Protein AF-A0A258DTY2-F1 (afdb_monomer_lite)

Radius of gyration: 22.9 Å; chains: 1; bounding box: 43×42×84 Å

Foldseek 3Di:
DDDDDDDDDDDDDPVPCPDVDPCVVVLPDPHVVVVVVVVVVVVVVVVVQVVQQVLLVQLVNHPDGSVNSVVLVPPDPDDPDPCDPSNVSSVVSSVVCCVVPPVVVVVVVVDDPVVVVVVVVVVVVVVVVVVVVVVVVVVD

pLDDT: mean 79.8, std 18.26, range [39.38, 96.69]

Secondary structure (DSSP, 8-state):
-----PPP-SPPPGGGS-SSSS-HHHH-SS-HHHHHHHHHHHHHHHHHHHHHHHHHHHTT-TT--HHHHHHHHS--SS------HHHHHHHHHHHHHHIIIIIHHHHHTT--HHHHHHHHHHHHHHHHHHHHHHHHHTT-

Sequence (140 aa):
MTGASSMPDSPPPPDELGPIVSSGHLAAGAMPALSEFEFAMNMTVHAFQRWMVRCMAAAGMPDLSPLDVLVLGRKGKEKTVTVTLAGEEACRRYAQIREQLLVKSVLSTGVDPKRLSEIAAAMRSLSGQYDQAARAAASL

Structure (mmCIF, N/CA/C/O backbone):
data_AF-A0A258DTY2-F1
#
_entry.id   AF-A0A258DTY2-F1
#
loop_
_atom_site.group_PDB
_atom_site.id
_atom_site.type_symbol
_atom_site.label_atom_id
_atom_site.label_alt_id
_atom_site.label_comp_id
_atom_site.label_asym_id
_atom_site.label_entity_id
_atom_site.label_seq_id
_atom_site.pdbx_PDB_ins_code
_atom_site.Cartn_x
_atom_site.Cartn_y
_atom_site.Cartn_z
_atom_site.occupancy
_atom_site.B_iso_or_equiv
_atom_site.auth_seq_id
_atom_site.auth_comp_id
_atom_site.auth_asym_id
_atom_site.auth_atom_id
_atom_site.pdbx_PDB_model_num
ATOM 1 N N . MET A 1 1 ? -4.870 26.060 -59.122 1.00 44.19 1 MET A N 1
ATOM 2 C CA . MET A 1 1 ? -3.870 25.984 -58.029 1.00 44.19 1 MET A CA 1
ATOM 3 C C . MET A 1 1 ? -4.390 26.932 -56.961 1.00 44.19 1 MET A C 1
ATOM 5 O O . MET A 1 1 ? -4.586 28.082 -57.308 1.00 44.19 1 MET A O 1
ATOM 9 N N . THR A 1 2 ? -4.837 26.566 -55.764 1.00 39.72 2 THR A N 1
ATOM 10 C CA . THR A 1 2 ? -4.479 25.532 -54.769 1.00 39.72 2 THR A CA 1
ATOM 11 C C . THR A 1 2 ? -5.687 25.445 -53.810 1.00 39.72 2 THR A C 1
ATOM 13 O O . THR A 1 2 ? -6.243 26.480 -53.469 1.00 39.72 2 THR A O 1
ATOM 16 N N . GLY A 1 3 ? -6.255 24.280 -53.496 1.00 39.38 3 GLY A N 1
ATOM 17 C CA . GLY A 1 3 ? -5.805 23.417 -52.397 1.00 39.38 3 GLY A CA 1
ATOM 18 C C . GLY A 1 3 ? -6.830 23.434 -51.250 1.00 39.38 3 GLY A C 1
ATOM 19 O O . GLY A 1 3 ? -6.630 24.132 -50.264 1.00 39.38 3 GLY A O 1
ATOM 20 N N . ALA A 1 4 ? -7.945 22.709 -51.399 1.00 42.16 4 ALA A N 1
ATOM 21 C CA . ALA A 1 4 ? -8.887 22.465 -50.307 1.00 42.16 4 ALA A CA 1
ATOM 22 C C . ALA A 1 4 ? -8.348 21.317 -49.440 1.00 42.16 4 ALA A C 1
ATOM 24 O O . ALA A 1 4 ? -8.152 20.209 -49.933 1.00 42.16 4 ALA A O 1
ATOM 25 N N . SER A 1 5 ? -8.069 21.608 -48.170 1.00 48.50 5 SER A N 1
ATOM 26 C CA . SER A 1 5 ? -7.670 20.621 -47.166 1.00 48.50 5 SER A CA 1
ATOM 27 C C . SER A 1 5 ? -8.889 19.786 -46.775 1.00 48.50 5 SER A C 1
ATOM 29 O O . SER A 1 5 ? -9.806 20.284 -46.122 1.00 48.50 5 SER A O 1
ATOM 31 N N . SER A 1 6 ? -8.930 18.537 -47.224 1.00 48.22 6 SER A N 1
ATOM 32 C CA . SER A 1 6 ? -9.924 17.543 -46.822 1.00 48.22 6 SER A CA 1
ATOM 33 C C . SER A 1 6 ? -9.498 16.881 -45.509 1.00 48.22 6 SER A C 1
ATOM 35 O O . SER A 1 6 ? -8.442 16.253 -45.444 1.00 48.22 6 SER A O 1
ATOM 37 N N . MET A 1 7 ? -10.331 17.027 -44.475 1.00 51.31 7 MET A N 1
ATOM 38 C CA . MET A 1 7 ? -10.263 16.241 -43.238 1.00 51.31 7 MET A CA 1
ATOM 39 C C . MET A 1 7 ? -10.508 14.752 -43.552 1.00 51.31 7 MET A C 1
ATOM 41 O O . MET A 1 7 ? -11.398 14.463 -44.355 1.00 51.31 7 MET A O 1
ATOM 45 N N . PRO A 1 8 ? -9.766 13.807 -42.951 1.00 56.69 8 PRO A N 1
ATOM 46 C CA . PRO A 1 8 ? -10.037 12.384 -43.124 1.00 56.69 8 PRO A CA 1
ATOM 47 C C . PRO A 1 8 ? -11.297 11.964 -42.349 1.00 56.69 8 PRO A C 1
ATOM 49 O O . PRO A 1 8 ? -11.466 12.288 -41.176 1.00 56.69 8 PRO A O 1
ATOM 52 N N . ASP A 1 9 ? -12.172 11.233 -43.039 1.00 64.69 9 ASP A N 1
ATOM 53 C CA . ASP A 1 9 ? -13.547 10.883 -42.650 1.00 64.69 9 ASP A CA 1
ATOM 54 C C . ASP A 1 9 ? -13.642 9.514 -41.942 1.00 64.69 9 ASP A C 1
ATOM 56 O O . ASP A 1 9 ? -14.536 8.710 -42.203 1.00 64.69 9 ASP A O 1
ATOM 60 N N . SER A 1 10 ? -12.674 9.157 -41.090 1.00 58.81 10 SER A N 1
ATOM 61 C CA . SER A 1 10 ? -12.714 7.882 -40.352 1.00 58.81 10 SER A CA 1
ATOM 62 C C . SER A 1 10 ? -11.898 7.933 -39.058 1.00 58.81 10 SER A C 1
ATOM 64 O O . SER A 1 10 ? -10.790 8.472 -39.072 1.00 58.81 10 SER A O 1
ATOM 66 N N . PRO A 1 11 ? -12.401 7.364 -37.941 1.00 57.59 11 PRO A N 1
ATOM 67 C CA . PRO A 1 11 ? -11.598 7.217 -36.736 1.00 57.59 11 PRO A CA 1
ATOM 68 C C . PRO A 1 11 ? -10.414 6.276 -37.022 1.00 57.59 11 PRO A C 1
ATOM 70 O O . PRO A 1 11 ? -10.604 5.255 -37.692 1.00 57.59 11 PRO A O 1
ATOM 73 N N . PRO A 1 12 ? -9.200 6.609 -36.549 1.00 56.12 12 PRO A N 1
ATOM 74 C CA . PRO A 1 12 ? -8.020 5.782 -36.764 1.00 56.12 12 PRO A CA 1
ATOM 75 C C . PRO A 1 12 ? -8.187 4.395 -36.117 1.00 56.12 12 PRO A C 1
ATOM 77 O O . PRO A 1 12 ? -8.944 4.245 -35.149 1.00 56.12 12 PRO A O 1
ATOM 80 N N . PRO A 1 13 ? -7.516 3.363 -36.657 1.00 57.00 13 PRO A N 1
ATOM 81 C CA . PRO A 1 13 ? -7.602 2.003 -36.141 1.00 57.00 13 PRO A CA 1
ATOM 82 C C . PRO A 1 13 ? -7.122 1.927 -34.676 1.00 57.00 13 PRO A C 1
ATOM 84 O O . PRO A 1 13 ? -6.267 2.713 -34.270 1.00 57.00 13 PRO A O 1
ATOM 87 N N . PRO A 1 14 ? -7.625 0.970 -33.869 1.00 58.56 14 PRO A N 1
ATOM 88 C CA . 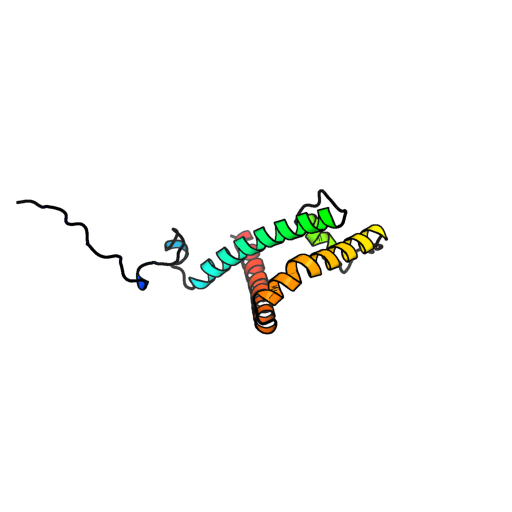PRO A 1 14 ? -7.358 0.911 -32.426 1.00 58.56 14 PRO A CA 1
ATOM 89 C C . PRO A 1 14 ? -5.871 0.837 -32.037 1.00 58.56 14 PRO A C 1
ATOM 91 O O . PRO A 1 14 ? -5.526 1.226 -30.926 1.00 58.56 14 PRO A O 1
ATOM 94 N N . ASP A 1 15 ? -5.006 0.379 -32.947 1.00 57.88 15 ASP A N 1
ATOM 95 C CA . ASP A 1 15 ? -3.551 0.265 -32.755 1.00 57.88 15 ASP A CA 1
ATOM 96 C C . ASP A 1 15 ? -2.782 1.598 -32.892 1.00 57.88 15 ASP A C 1
ATOM 98 O O . ASP A 1 15 ? -1.601 1.655 -32.557 1.00 57.88 15 ASP A O 1
ATOM 102 N N . GLU A 1 16 ? -3.414 2.685 -33.356 1.00 52.00 16 GLU A N 1
ATOM 103 C CA . GLU A 1 16 ? -2.787 4.022 -33.438 1.00 52.00 16 GLU A CA 1
ATOM 104 C C . GLU A 1 16 ? -2.987 4.877 -32.181 1.00 52.00 16 GLU A C 1
ATOM 106 O O . GLU A 1 16 ? -2.379 5.942 -32.030 1.00 52.00 16 GLU A O 1
ATOM 111 N N . LEU A 1 17 ? -3.801 4.408 -31.236 1.00 53.94 17 LEU A N 1
ATOM 112 C CA . LEU A 1 17 ? -3.860 4.991 -29.906 1.00 53.94 17 LEU A CA 1
ATOM 113 C C . LEU A 1 17 ? -2.646 4.472 -29.135 1.00 53.94 17 LEU A C 1
ATOM 115 O O . LEU A 1 17 ? -2.723 3.473 -28.424 1.00 53.94 17 LEU A O 1
ATOM 119 N N . GLY A 1 18 ? -1.502 5.140 -29.311 1.00 58.56 18 GLY A N 1
ATOM 120 C CA . GLY A 1 18 ? -0.317 4.909 -28.484 1.00 58.56 18 GLY A CA 1
ATOM 121 C C . GLY A 1 18 ? -0.658 4.914 -26.981 1.00 58.56 18 GLY A C 1
ATOM 122 O O . GLY A 1 18 ? -1.745 5.363 -26.602 1.00 58.56 18 GLY A O 1
ATOM 123 N N . PRO A 1 19 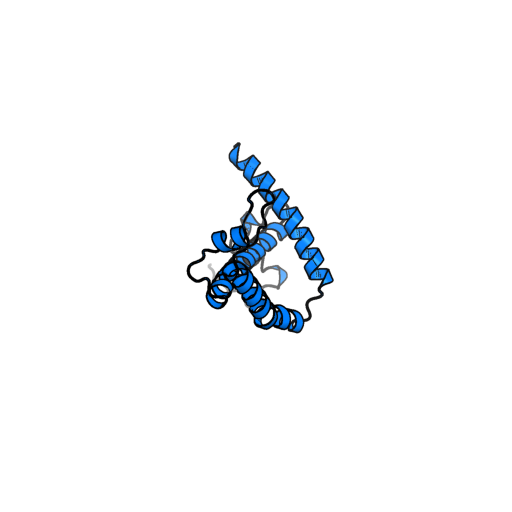? 0.255 4.428 -26.112 1.00 61.88 19 PRO A N 1
ATOM 124 C CA . PRO A 1 19 ? 0.003 4.275 -24.677 1.00 61.88 19 PRO A CA 1
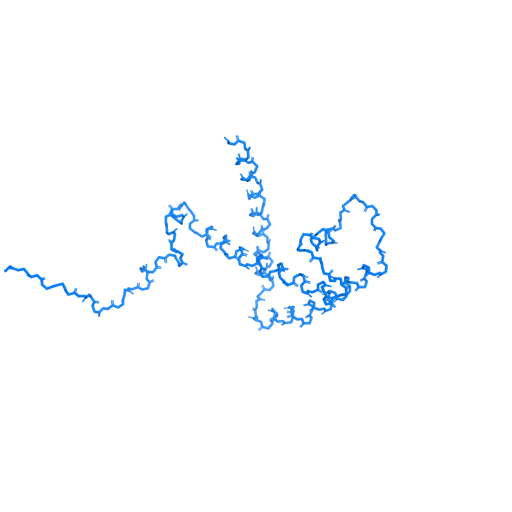ATOM 125 C C . PRO A 1 19 ? -0.690 5.524 -24.135 1.00 61.88 19 PRO A C 1
ATOM 127 O O . PRO A 1 19 ? -0.219 6.624 -24.422 1.00 61.88 19 PRO A O 1
ATOM 130 N N . ILE A 1 20 ? -1.818 5.360 -23.429 1.00 55.44 20 ILE A N 1
ATOM 131 C CA . ILE A 1 20 ? -2.768 6.423 -23.029 1.00 55.44 20 ILE A CA 1
ATOM 132 C C . ILE A 1 20 ? -2.148 7.342 -21.961 1.00 55.44 20 ILE A C 1
ATOM 134 O O . ILE A 1 20 ? -2.605 7.461 -20.827 1.00 55.44 20 ILE A O 1
ATOM 138 N N . VAL A 1 21 ? -1.045 7.982 -22.315 1.00 52.16 21 VAL A N 1
ATOM 139 C CA . VAL A 1 21 ? -0.278 8.916 -21.516 1.00 52.16 21 VAL A CA 1
ATOM 140 C C . VAL A 1 21 ? 0.338 9.882 -22.520 1.00 52.16 21 VAL A C 1
ATOM 142 O O . VAL A 1 21 ? 1.079 9.474 -23.410 1.00 52.16 21 VAL A O 1
ATOM 145 N N . SER A 1 22 ? 0.047 11.175 -22.380 1.00 49.84 22 SER A N 1
ATOM 146 C CA . SER A 1 22 ? 0.523 12.284 -23.233 1.00 49.84 22 SER A CA 1
ATOM 147 C C . SER A 1 22 ? 2.062 12.483 -23.237 1.00 49.84 22 SER A C 1
ATOM 149 O O . SER A 1 22 ? 2.561 13.561 -23.556 1.00 49.84 22 SER A O 1
ATOM 151 N N . SER A 1 23 ? 2.826 11.445 -22.898 1.00 49.75 23 SER A N 1
ATOM 152 C CA . SER A 1 23 ? 4.269 11.412 -22.676 1.00 49.75 23 SER A CA 1
ATOM 153 C C . SER A 1 23 ? 4.907 10.202 -23.371 1.00 49.75 23 SER A C 1
ATOM 155 O O . SER A 1 23 ? 5.760 9.532 -22.794 1.00 49.75 23 SER A O 1
ATOM 157 N N . GLY A 1 24 ? 4.511 9.902 -24.613 1.00 55.56 24 GLY A N 1
ATOM 158 C CA . GLY A 1 24 ? 5.034 8.758 -25.379 1.00 55.56 24 GLY A CA 1
ATOM 159 C C . GLY A 1 24 ? 6.568 8.701 -25.479 1.00 55.56 24 GLY A C 1
ATOM 160 O O . GLY A 1 24 ? 7.130 7.620 -25.594 1.00 55.56 24 GLY A O 1
ATOM 161 N N . HIS A 1 25 ? 7.265 9.835 -25.336 1.00 56.88 25 HIS A N 1
ATOM 162 C CA . HIS A 1 25 ? 8.732 9.889 -25.316 1.00 56.88 25 HIS A CA 1
ATOM 163 C C . HIS A 1 25 ? 9.371 9.356 -24.016 1.00 56.88 25 HIS A C 1
ATOM 165 O O . HIS A 1 25 ? 10.509 8.902 -24.058 1.00 56.88 25 HIS A O 1
ATOM 171 N N . LEU A 1 26 ? 8.663 9.374 -22.878 1.00 52.69 26 LEU A N 1
ATOM 172 C CA . LEU A 1 26 ? 9.114 8.731 -21.631 1.00 52.69 26 LEU A CA 1
ATOM 173 C C . LEU A 1 26 ? 8.887 7.213 -21.682 1.00 52.69 26 LEU A C 1
ATOM 175 O O . LEU A 1 26 ? 9.655 6.452 -21.104 1.00 52.69 26 LEU A O 1
ATOM 179 N N . ALA A 1 27 ? 7.858 6.781 -22.421 1.00 53.78 27 ALA A N 1
ATOM 180 C CA . ALA A 1 27 ? 7.558 5.375 -22.679 1.00 53.78 27 ALA A CA 1
ATOM 181 C C . ALA A 1 27 ? 8.380 4.780 -23.841 1.00 53.78 27 ALA A C 1
ATOM 183 O O . ALA A 1 27 ? 8.406 3.564 -23.995 1.00 53.78 27 ALA A O 1
ATOM 184 N N . ALA A 1 28 ? 9.099 5.599 -24.621 1.00 55.88 28 ALA A N 1
ATOM 185 C CA . ALA A 1 28 ? 9.968 5.173 -25.729 1.00 55.88 28 ALA A CA 1
ATOM 186 C C . ALA A 1 28 ? 11.289 4.508 -25.272 1.00 55.88 28 ALA A C 1
ATOM 188 O O . ALA A 1 28 ? 12.245 4.405 -26.041 1.00 55.88 28 ALA A O 1
ATOM 189 N N . GLY A 1 29 ? 11.363 4.087 -24.008 1.00 63.41 29 GLY A N 1
ATOM 190 C CA . GLY A 1 29 ? 12.476 3.326 -23.454 1.00 63.41 29 GLY A CA 1
ATOM 191 C C . GLY A 1 29 ? 12.369 1.826 -23.743 1.00 63.41 29 GLY A C 1
ATOM 192 O O . GLY A 1 29 ? 11.423 1.343 -24.357 1.00 63.41 29 GLY A O 1
ATOM 193 N N . ALA A 1 30 ? 13.335 1.056 -23.239 1.00 73.75 30 ALA A N 1
ATOM 194 C CA . ALA A 1 30 ? 13.416 -0.392 -23.458 1.00 73.75 30 ALA A CA 1
ATOM 195 C C . ALA A 1 30 ? 12.234 -1.203 -22.879 1.00 73.75 30 ALA A C 1
ATOM 197 O O . ALA A 1 30 ? 12.113 -2.392 -23.168 1.00 73.75 30 ALA A O 1
ATOM 198 N N . MET A 1 31 ? 11.383 -0.595 -22.042 1.00 82.38 31 MET A N 1
ATOM 199 C CA . MET A 1 31 ? 10.275 -1.279 -21.372 1.00 82.38 31 MET A CA 1
ATOM 200 C C . MET A 1 31 ? 9.077 -0.339 -21.116 1.00 82.38 31 MET A C 1
ATOM 202 O O . MET A 1 31 ? 8.914 0.142 -19.995 1.00 82.38 31 MET A O 1
ATOM 206 N N . PRO A 1 32 ? 8.194 -0.109 -22.108 1.00 83.88 32 PRO A N 1
ATOM 207 C CA . PRO A 1 32 ? 6.983 0.710 -21.940 1.00 83.88 32 PRO A CA 1
ATOM 208 C C . PRO A 1 32 ? 6.059 0.225 -20.807 1.00 83.88 32 PRO A C 1
ATOM 210 O O . PRO A 1 32 ? 5.483 1.026 -20.073 1.00 83.88 32 PRO A O 1
ATOM 213 N N . ALA A 1 33 ? 5.987 -1.096 -20.603 1.00 87.19 33 ALA A N 1
ATOM 214 C CA . ALA A 1 33 ? 5.201 -1.719 -19.537 1.00 87.19 33 ALA A CA 1
ATOM 215 C C . ALA A 1 33 ? 5.620 -1.272 -18.120 1.00 87.19 33 ALA A C 1
ATOM 217 O O . ALA A 1 33 ? 4.808 -1.318 -17.195 1.00 87.19 33 ALA A O 1
ATOM 218 N N . LEU A 1 34 ? 6.869 -0.823 -17.932 1.00 87.94 34 LEU A N 1
ATOM 219 C CA . LEU A 1 34 ? 7.328 -0.296 -16.647 1.00 87.94 34 LEU A CA 1
ATOM 220 C C . LEU A 1 34 ? 6.652 1.042 -16.328 1.00 87.94 34 LEU A C 1
ATOM 222 O O . LEU A 1 34 ? 6.201 1.237 -15.204 1.00 87.94 34 LEU A O 1
ATOM 226 N N . SER A 1 35 ? 6.503 1.924 -17.318 1.00 86.81 35 SER A N 1
ATOM 227 C CA . SER A 1 35 ? 5.818 3.209 -17.140 1.00 86.81 35 SER A CA 1
ATOM 228 C C . SER A 1 35 ? 4.328 3.029 -16.839 1.00 86.81 35 SER A C 1
ATOM 230 O O . SER A 1 35 ? 3.777 3.723 -15.985 1.00 86.81 35 SER A O 1
ATOM 232 N N . GLU A 1 36 ? 3.671 2.064 -17.492 1.00 87.38 36 GLU A N 1
ATOM 233 C CA . GLU A 1 36 ? 2.284 1.693 -17.173 1.00 87.38 36 GLU A CA 1
ATOM 234 C C . GLU A 1 36 ? 2.156 1.191 -15.730 1.00 87.38 36 GLU A C 1
ATOM 236 O O . GLU A 1 36 ? 1.261 1.610 -14.989 1.00 87.38 36 GLU A O 1
ATOM 241 N N . PHE A 1 37 ? 3.083 0.327 -15.306 1.00 91.69 37 PHE A N 1
ATOM 242 C CA . PHE A 1 37 ? 3.134 -0.166 -13.937 1.00 91.69 37 PHE A CA 1
ATOM 243 C C . PHE A 1 37 ? 3.357 0.966 -12.925 1.00 91.69 37 PHE A C 1
ATOM 245 O O . PHE A 1 37 ? 2.662 1.020 -11.913 1.00 91.69 37 PHE A O 1
ATOM 252 N N . GLU A 1 38 ? 4.281 1.890 -13.189 1.00 92.00 38 GLU A N 1
ATOM 253 C CA . GLU A 1 38 ? 4.568 3.043 -12.327 1.00 92.00 38 GLU A CA 1
ATOM 254 C C . GLU A 1 38 ? 3.358 3.953 -12.155 1.00 92.00 38 GLU A C 1
ATOM 256 O O . GLU A 1 38 ? 3.041 4.383 -11.041 1.00 92.00 38 GLU A O 1
ATOM 261 N N . PHE A 1 39 ? 2.631 4.197 -13.243 1.00 91.50 39 PHE A N 1
ATOM 262 C CA . PHE A 1 39 ? 1.390 4.951 -13.199 1.00 91.50 39 PHE A CA 1
ATOM 263 C C . PHE A 1 39 ? 0.331 4.242 -12.340 1.00 91.50 39 PHE A C 1
ATOM 265 O O . PHE A 1 39 ? -0.222 4.841 -11.409 1.00 91.50 39 PHE A O 1
ATOM 272 N N . ALA A 1 40 ? 0.102 2.947 -12.580 1.00 92.06 40 ALA A N 1
ATOM 273 C CA . ALA A 1 40 ? -0.836 2.142 -11.798 1.00 92.06 40 ALA A CA 1
ATOM 274 C C . ALA A 1 40 ? -0.441 2.067 -10.311 1.00 92.06 40 ALA A C 1
ATOM 276 O O . ALA A 1 40 ? -1.295 2.149 -9.419 1.00 92.06 40 ALA A O 1
ATOM 277 N N . MET A 1 41 ? 0.856 1.956 -10.026 1.00 93.88 41 MET A N 1
ATOM 278 C CA . MET A 1 41 ? 1.410 1.941 -8.678 1.00 93.88 41 MET A CA 1
ATOM 279 C C . MET A 1 41 ? 1.161 3.269 -7.964 1.00 93.88 41 MET A C 1
ATOM 281 O O . MET A 1 41 ? 0.642 3.246 -6.850 1.00 93.88 41 MET A O 1
ATOM 285 N N . ASN A 1 42 ? 1.428 4.414 -8.597 1.00 93.00 42 ASN A N 1
ATOM 286 C CA . ASN A 1 42 ? 1.134 5.726 -8.014 1.00 93.00 42 ASN A CA 1
ATOM 287 C C . ASN A 1 42 ? -0.355 5.875 -7.682 1.00 93.00 42 ASN A C 1
ATOM 289 O O . ASN A 1 42 ? -0.710 6.225 -6.552 1.00 93.00 42 ASN A O 1
ATOM 293 N N . MET A 1 43 ? -1.246 5.535 -8.621 1.00 94.81 43 MET A N 1
ATOM 294 C CA . MET A 1 43 ? -2.694 5.566 -8.379 1.00 94.81 43 MET A CA 1
ATOM 295 C C . MET A 1 43 ? -3.094 4.696 -7.179 1.00 94.81 43 MET A C 1
ATOM 297 O O . MET A 1 43 ? -3.855 5.135 -6.308 1.00 94.81 43 MET A O 1
ATOM 301 N N . THR A 1 44 ? -2.550 3.480 -7.110 1.00 95.06 44 THR A N 1
ATOM 302 C CA . THR A 1 44 ? -2.849 2.514 -6.048 1.00 95.06 44 THR A CA 1
ATOM 303 C C . THR A 1 44 ? -2.310 2.977 -4.695 1.00 95.06 44 THR A C 1
ATOM 305 O O . THR A 1 44 ? -3.032 2.912 -3.701 1.00 95.06 44 THR A O 1
ATOM 308 N N . VAL A 1 45 ? -1.083 3.508 -4.641 1.00 94.12 45 VAL A N 1
ATOM 309 C CA . VAL A 1 45 ? -0.473 4.051 -3.417 1.00 94.12 45 VAL A CA 1
ATOM 310 C C . VAL A 1 45 ? -1.305 5.210 -2.875 1.00 94.12 45 VAL A C 1
ATOM 312 O O . VAL A 1 45 ? -1.647 5.210 -1.693 1.00 94.12 45 VAL A O 1
ATOM 315 N N . HIS A 1 46 ? -1.719 6.153 -3.723 1.00 94.88 46 HIS A N 1
ATOM 316 C CA . HIS A 1 46 ? -2.561 7.268 -3.290 1.00 94.88 46 HIS A CA 1
ATOM 317 C C . HIS A 1 46 ? -3.926 6.807 -2.761 1.00 94.88 46 HIS A C 1
ATOM 319 O O . HIS A 1 46 ? -4.403 7.315 -1.743 1.00 94.88 46 HIS A O 1
ATOM 325 N N . ALA A 1 47 ? -4.570 5.841 -3.424 1.00 95.88 47 ALA A N 1
ATOM 326 C CA . ALA A 1 47 ? -5.826 5.269 -2.944 1.00 95.88 47 ALA A CA 1
ATOM 327 C C . ALA A 1 47 ? -5.650 4.554 -1.595 1.00 95.88 47 ALA A C 1
ATOM 329 O O . ALA A 1 47 ? -6.440 4.770 -0.673 1.00 95.88 47 ALA A O 1
ATOM 330 N N . PHE A 1 48 ? -4.582 3.766 -1.457 1.00 94.62 48 PHE A N 1
ATOM 331 C CA . PHE A 1 48 ? -4.260 3.034 -0.238 1.00 94.62 48 PHE A CA 1
ATOM 332 C C . PHE A 1 48 ? -3.950 3.966 0.940 1.00 94.62 48 PHE A C 1
ATOM 334 O O . PHE A 1 48 ? -4.463 3.754 2.036 1.00 94.62 48 PHE A O 1
ATOM 341 N N . GLN A 1 49 ? -3.189 5.042 0.725 1.00 94.50 49 GLN A N 1
ATOM 342 C CA . GLN A 1 49 ? -2.906 6.044 1.757 1.00 94.50 49 GLN A CA 1
ATOM 343 C C . GLN A 1 49 ? -4.183 6.726 2.264 1.00 94.50 49 GLN A C 1
ATOM 345 O O . GLN A 1 49 ? -4.382 6.832 3.475 1.00 94.50 49 GLN A O 1
ATOM 350 N N . ARG A 1 50 ? -5.091 7.125 1.359 1.00 94.81 50 ARG A N 1
ATOM 351 C CA . ARG A 1 50 ? -6.399 7.684 1.752 1.00 94.81 50 ARG A CA 1
ATOM 352 C C . ARG A 1 50 ? -7.231 6.682 2.550 1.00 94.81 50 ARG A C 1
ATOM 354 O O . ARG A 1 50 ? -7.876 7.064 3.524 1.00 94.81 50 ARG A O 1
ATOM 361 N N . TRP A 1 51 ? -7.229 5.418 2.133 1.00 95.50 51 TRP A N 1
ATOM 362 C CA . TRP A 1 51 ? -7.910 4.338 2.842 1.00 95.50 51 TRP A CA 1
ATOM 363 C C . TRP A 1 51 ? -7.356 4.154 4.262 1.00 95.50 51 TRP A C 1
ATOM 365 O O . TRP A 1 51 ? -8.135 4.156 5.214 1.00 95.50 51 TRP A O 1
ATOM 375 N N . MET A 1 52 ? -6.030 4.073 4.416 1.00 92.38 52 MET A N 1
ATOM 376 C CA . MET A 1 52 ? -5.367 3.909 5.714 1.00 92.38 52 MET A CA 1
ATOM 377 C C . MET A 1 52 ? -5.755 5.008 6.706 1.00 92.38 52 MET A C 1
ATOM 379 O O . MET A 1 52 ? -6.202 4.698 7.808 1.00 92.38 52 MET A O 1
ATOM 383 N N . VAL A 1 53 ? -5.640 6.278 6.306 1.00 93.12 53 VAL A N 1
ATOM 384 C CA . VAL A 1 53 ? -5.949 7.421 7.185 1.00 93.12 53 VAL A CA 1
ATOM 385 C C . VAL A 1 53 ? -7.420 7.410 7.608 1.00 93.12 53 VAL A C 1
ATOM 387 O O . VAL A 1 53 ? -7.728 7.554 8.790 1.00 93.12 53 VAL A O 1
ATOM 390 N N . ARG A 1 54 ? -8.344 7.161 6.670 1.00 94.81 54 ARG A N 1
ATOM 391 C CA . ARG A 1 54 ? -9.784 7.085 6.978 1.00 94.81 54 ARG A CA 1
ATOM 392 C C . ARG A 1 54 ? -10.117 5.927 7.919 1.00 94.81 54 ARG A C 1
ATOM 394 O O . ARG A 1 54 ? -10.947 6.090 8.809 1.00 94.81 54 ARG A O 1
ATOM 401 N N . CYS A 1 55 ? -9.462 4.781 7.753 1.00 93.12 55 CYS A N 1
ATOM 402 C CA . CYS A 1 55 ? -9.654 3.637 8.640 1.00 93.12 55 CYS A CA 1
ATOM 403 C C . CYS A 1 55 ? -9.128 3.892 10.042 1.00 93.12 55 CYS A C 1
ATOM 405 O O . CYS A 1 55 ? -9.783 3.504 11.002 1.00 93.12 55 CYS A O 1
ATOM 407 N N . MET A 1 56 ? -7.973 4.546 10.171 1.00 90.19 56 MET A N 1
ATOM 408 C CA . MET A 1 56 ? -7.421 4.880 11.481 1.00 90.19 56 MET A CA 1
ATOM 409 C C . MET A 1 56 ? -8.286 5.901 12.217 1.00 90.19 56 MET A C 1
ATOM 411 O O . MET A 1 56 ? -8.586 5.695 13.392 1.00 90.19 56 MET A O 1
ATOM 415 N N . ALA A 1 57 ? -8.796 6.916 11.513 1.00 91.44 57 ALA A N 1
ATOM 416 C CA . ALA A 1 57 ? -9.776 7.838 12.080 1.00 91.44 57 ALA A CA 1
ATOM 417 C C . ALA A 1 57 ? -11.030 7.091 12.578 1.00 91.44 57 ALA A C 1
ATOM 419 O O . ALA A 1 57 ? -11.450 7.271 13.720 1.00 91.44 57 ALA A O 1
ATOM 420 N N . ALA A 1 58 ? -11.581 6.179 11.770 1.00 92.31 58 ALA A N 1
ATOM 421 C CA . ALA A 1 58 ? -12.727 5.352 12.158 1.00 92.31 58 ALA A CA 1
ATOM 422 C C . ALA A 1 58 ? -12.415 4.339 13.285 1.00 92.31 58 ALA A C 1
ATOM 424 O O . ALA A 1 58 ? -13.309 3.942 14.036 1.00 92.31 58 ALA A O 1
ATOM 425 N N . ALA A 1 59 ? -11.149 3.947 13.444 1.00 89.69 59 ALA A N 1
ATOM 426 C CA . ALA A 1 59 ? -10.665 3.109 14.538 1.00 89.69 59 ALA A CA 1
ATOM 427 C C . ALA A 1 59 ? -10.405 3.889 15.844 1.00 89.69 59 ALA A C 1
ATOM 429 O O . ALA A 1 59 ? -10.004 3.276 16.830 1.00 89.69 59 ALA A O 1
ATOM 430 N N . GLY A 1 60 ? -10.664 5.203 15.874 1.00 87.81 60 GLY A N 1
ATOM 431 C CA . GLY A 1 60 ? -10.503 6.051 17.061 1.00 87.81 60 GLY A CA 1
ATOM 432 C C . GLY A 1 60 ? -9.148 6.752 17.169 1.00 87.81 60 GLY A C 1
ATOM 433 O O . GLY A 1 60 ? -8.849 7.325 18.210 1.00 87.81 60 GLY A O 1
ATOM 434 N N . MET A 1 61 ? -8.342 6.729 16.105 1.00 87.06 61 MET A N 1
ATOM 435 C CA . MET A 1 61 ? -7.035 7.386 16.022 1.00 87.06 61 MET A CA 1
ATOM 436 C C . MET A 1 61 ? -7.050 8.432 14.889 1.00 87.06 61 MET A C 1
ATOM 438 O O . MET A 1 61 ? -6.519 8.164 13.804 1.00 87.06 61 MET A O 1
ATOM 442 N N . PRO A 1 62 ? -7.720 9.587 15.081 1.00 88.00 62 PRO A N 1
ATOM 443 C CA . PRO A 1 62 ? -7.727 10.667 14.097 1.00 88.00 62 PRO A CA 1
ATOM 444 C C . PRO A 1 62 ? -6.338 11.314 13.963 1.00 88.00 62 PRO A C 1
ATOM 446 O O . PRO A 1 62 ? -5.428 11.033 14.738 1.00 88.00 62 PRO A O 1
ATOM 449 N N . ASP A 1 63 ? -6.182 12.168 12.951 1.00 88.88 63 ASP A N 1
ATOM 450 C CA . ASP A 1 63 ? -5.000 13.020 12.730 1.00 88.88 63 ASP A CA 1
ATOM 451 C C . ASP A 1 63 ? -3.668 12.295 12.461 1.00 88.88 63 ASP A C 1
ATOM 453 O O . ASP A 1 63 ? -2.608 12.918 12.439 1.00 88.88 63 ASP A O 1
ATOM 457 N N . LEU A 1 64 ? -3.708 10.991 12.172 1.00 87.69 64 LEU A N 1
ATOM 458 C CA . LEU A 1 64 ? -2.538 10.249 11.702 1.00 87.69 64 LEU A CA 1
ATOM 459 C C . LEU A 1 64 ? -2.275 10.516 10.216 1.00 87.69 64 LEU A C 1
ATOM 461 O O . LEU A 1 64 ? -3.150 10.320 9.367 1.00 87.69 64 LEU A O 1
ATOM 465 N N . SER A 1 65 ? -1.038 10.885 9.880 1.00 92.12 65 SER A N 1
ATOM 466 C CA . SER A 1 65 ? -0.576 10.911 8.493 1.00 92.12 65 SER A CA 1
ATOM 467 C C . SER A 1 65 ? -0.364 9.484 7.963 1.00 92.12 65 SER A C 1
ATOM 469 O O . SER A 1 65 ? -0.178 8.547 8.745 1.00 92.12 65 SER A O 1
ATOM 471 N N . PRO A 1 66 ? -0.311 9.268 6.634 1.00 90.00 66 PRO A N 1
ATOM 472 C CA . PRO A 1 66 ? 0.012 7.952 6.086 1.00 90.00 66 PRO A CA 1
ATOM 473 C C . PRO A 1 66 ? 1.335 7.370 6.607 1.00 90.00 66 PRO A C 1
ATOM 475 O O . PRO A 1 66 ? 1.437 6.156 6.773 1.00 90.00 66 PRO A O 1
ATOM 478 N N . LEU A 1 67 ? 2.337 8.214 6.883 1.00 88.38 67 LEU A N 1
ATOM 479 C CA . LEU A 1 67 ? 3.613 7.774 7.449 1.00 88.38 67 LEU A CA 1
ATOM 480 C C . LEU A 1 67 ? 3.457 7.296 8.894 1.00 88.38 67 LEU A C 1
ATOM 482 O O . LEU A 1 67 ? 3.995 6.241 9.228 1.00 88.38 67 LEU A O 1
ATOM 486 N N . ASP A 1 68 ? 2.674 7.999 9.715 1.00 85.25 68 ASP A N 1
ATOM 487 C CA . ASP A 1 68 ? 2.399 7.579 11.095 1.00 85.25 68 ASP A CA 1
ATOM 488 C C . ASP A 1 68 ? 1.744 6.194 11.114 1.00 85.25 68 ASP A C 1
ATOM 490 O O . ASP A 1 68 ? 2.170 5.306 11.852 1.00 85.25 68 ASP A O 1
ATOM 494 N N . VAL A 1 69 ? 0.773 5.959 10.222 1.00 84.00 69 VAL A N 1
ATOM 495 C CA . VAL A 1 69 ? 0.107 4.651 10.089 1.00 84.00 69 VAL A CA 1
ATOM 496 C C . VAL A 1 69 ? 1.083 3.549 9.661 1.00 84.00 69 VAL A C 1
ATOM 498 O O . VAL A 1 69 ? 1.043 2.442 10.201 1.00 84.00 69 VAL A O 1
ATOM 501 N N . LEU A 1 70 ? 1.992 3.831 8.721 1.00 80.69 70 LEU A N 1
ATOM 502 C CA . LEU A 1 70 ? 3.003 2.863 8.275 1.00 80.69 70 LEU A CA 1
ATOM 503 C C . LEU A 1 70 ? 3.997 2.502 9.386 1.00 80.69 70 LEU A C 1
ATOM 505 O O . LEU A 1 70 ? 4.379 1.335 9.511 1.00 80.69 70 LEU A O 1
ATOM 509 N N . VAL A 1 71 ? 4.407 3.478 10.198 1.00 76.81 71 VAL A N 1
ATOM 510 C CA . VAL A 1 71 ? 5.301 3.254 11.342 1.00 76.81 71 VAL A CA 1
ATOM 511 C C . VAL A 1 71 ? 4.598 2.441 12.428 1.00 76.81 71 VAL A C 1
ATOM 513 O O . VAL A 1 71 ? 5.197 1.502 12.945 1.00 76.81 71 VAL A O 1
ATOM 516 N N . LEU A 1 72 ? 3.319 2.718 12.710 1.00 70.38 72 LEU A N 1
ATOM 517 C CA . LEU A 1 72 ? 2.503 1.914 13.631 1.00 70.38 72 LEU A CA 1
ATOM 518 C C . LEU A 1 72 ? 2.333 0.462 13.145 1.00 70.38 72 LEU A C 1
ATOM 520 O O . LEU A 1 72 ? 2.322 -0.467 13.953 1.00 70.38 72 LEU A O 1
ATOM 524 N N . GLY A 1 73 ? 2.219 0.252 11.828 1.00 61.28 73 GLY A N 1
ATOM 525 C CA . GLY A 1 73 ? 2.067 -1.073 11.216 1.00 61.28 73 GLY A CA 1
ATOM 526 C C . GLY A 1 73 ? 3.357 -1.901 11.144 1.00 61.28 73 GLY A C 1
ATOM 527 O O . GLY A 1 73 ? 3.301 -3.135 11.116 1.00 61.28 73 GLY A O 1
ATOM 528 N N . ARG A 1 74 ? 4.535 -1.264 11.141 1.00 58.25 74 ARG A N 1
ATOM 529 C CA . ARG A 1 74 ? 5.822 -1.962 11.259 1.00 58.25 74 ARG A CA 1
ATOM 530 C C . ARG A 1 74 ? 6.067 -2.310 12.728 1.00 58.25 74 ARG A C 1
ATOM 532 O O . ARG A 1 74 ? 6.583 -1.496 13.485 1.00 58.25 74 ARG A O 1
ATOM 539 N N . LYS A 1 75 ? 5.790 -3.560 13.122 1.00 53.09 75 LYS A N 1
ATOM 540 C CA . LYS A 1 75 ? 6.373 -4.147 14.344 1.00 53.09 75 LYS A CA 1
ATOM 541 C C . LYS A 1 75 ? 7.899 -4.177 14.184 1.00 53.09 75 LYS A C 1
ATOM 543 O O . LYS A 1 75 ? 8.452 -5.117 13.618 1.00 53.09 75 LYS A O 1
ATOM 548 N N . GLY A 1 76 ? 8.569 -3.099 14.587 1.00 43.06 76 GLY A N 1
ATOM 549 C CA . GLY A 1 76 ? 10.021 -2.975 14.527 1.00 43.06 76 GLY A CA 1
ATOM 550 C C . GLY A 1 76 ? 10.691 -4.048 15.383 1.00 43.06 76 GLY A C 1
ATOM 551 O O . GLY A 1 76 ? 10.228 -4.347 16.481 1.00 43.06 76 GLY A O 1
ATOM 552 N N . LYS A 1 77 ? 11.788 -4.622 14.881 1.00 42.03 77 LYS A N 1
ATOM 553 C CA . LYS A 1 77 ? 12.592 -5.610 15.616 1.00 42.03 77 LYS A CA 1
ATOM 554 C C . LYS A 1 77 ? 13.335 -5.035 16.827 1.00 42.03 77 LYS A C 1
ATOM 556 O O . LYS A 1 77 ? 13.785 -5.818 17.645 1.00 42.03 77 LYS A O 1
ATOM 561 N N . GLU A 1 78 ? 13.422 -3.718 16.992 1.00 46.19 78 GLU A N 1
ATOM 562 C CA . GLU A 1 78 ? 14.110 -3.098 18.130 1.00 46.19 78 GLU A CA 1
ATOM 563 C C . GLU A 1 78 ? 13.430 -1.782 18.518 1.00 46.19 78 GLU A C 1
ATOM 565 O O . GLU A 1 78 ? 13.773 -0.701 18.051 1.00 46.19 78 GLU A O 1
ATOM 570 N N . LYS A 1 79 ? 12.396 -1.901 19.343 1.00 40.50 79 LYS A N 1
ATOM 571 C CA . LYS A 1 79 ? 11.950 -0.935 20.353 1.00 40.50 79 LYS A CA 1
ATOM 572 C C . LYS A 1 79 ? 10.886 -1.688 21.132 1.00 40.50 79 LYS A C 1
ATOM 574 O O . LYS A 1 79 ? 9.917 -2.150 20.535 1.00 40.50 79 LYS A O 1
ATOM 579 N N . THR A 1 80 ? 11.083 -1.877 22.431 1.00 39.66 80 THR A N 1
ATOM 580 C CA . THR A 1 80 ? 10.084 -2.477 23.321 1.00 39.66 80 THR A CA 1
ATOM 581 C C . THR A 1 80 ? 8.873 -1.546 23.373 1.00 39.66 80 THR A C 1
ATOM 583 O O . THR A 1 80 ? 8.762 -0.697 24.249 1.00 39.66 80 THR A O 1
ATOM 586 N N . VAL A 1 81 ? 8.000 -1.630 22.368 1.00 50.19 81 VAL A N 1
ATOM 587 C CA . VAL A 1 81 ? 6.725 -0.923 22.351 1.00 50.19 81 VAL A CA 1
ATOM 588 C C . VAL A 1 81 ? 5.773 -1.791 23.150 1.00 50.19 81 VAL A C 1
ATOM 590 O O . VAL A 1 81 ? 5.297 -2.819 22.668 1.00 50.19 81 VAL A O 1
ATOM 593 N N . THR A 1 82 ? 5.529 -1.407 24.398 1.00 50.81 82 THR A N 1
ATOM 594 C CA . THR A 1 82 ? 4.429 -1.974 25.171 1.00 50.81 82 THR A CA 1
ATOM 595 C C . THR A 1 82 ? 3.148 -1.659 24.408 1.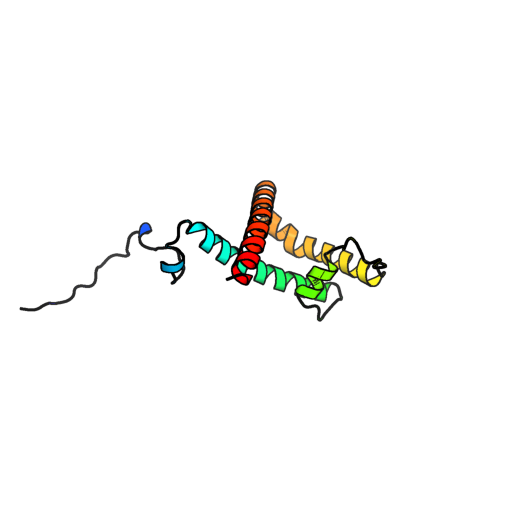00 50.81 82 THR A C 1
ATOM 597 O O . THR A 1 82 ? 2.797 -0.489 24.251 1.00 50.81 82 THR A O 1
ATOM 600 N N . VAL A 1 83 ? 2.482 -2.684 23.872 1.00 64.69 83 VAL A N 1
ATOM 601 C CA . VAL A 1 83 ? 1.180 -2.515 23.221 1.00 64.69 83 VAL A CA 1
ATOM 602 C C . VAL A 1 83 ? 0.233 -1.973 24.284 1.00 64.69 83 VAL A C 1
ATOM 604 O O . VAL A 1 83 ? -0.088 -2.664 25.249 1.00 64.69 83 VAL A O 1
ATOM 607 N N . THR A 1 84 ? -0.155 -0.708 24.157 1.00 75.38 84 THR A N 1
ATOM 608 C CA . THR A 1 84 ? -1.175 -0.134 25.031 1.00 75.38 84 THR A CA 1
ATOM 609 C C . THR A 1 84 ? -2.516 -0.783 24.696 1.00 75.38 84 THR A C 1
ATOM 611 O O . THR A 1 84 ? -2.757 -1.157 23.546 1.00 75.38 84 THR A O 1
ATOM 614 N N . LEU A 1 85 ? -3.417 -0.887 25.677 1.00 76.38 85 LEU A N 1
ATOM 615 C CA . LEU A 1 85 ? -4.779 -1.387 25.442 1.00 76.38 85 LEU A CA 1
ATOM 616 C C . LEU A 1 85 ? -5.480 -0.606 24.316 1.00 76.38 85 LEU A C 1
ATOM 618 O O . LEU A 1 85 ? -6.126 -1.199 23.458 1.00 76.38 85 LEU A O 1
ATOM 622 N N . ALA A 1 86 ? -5.264 0.713 24.265 1.00 75.75 86 ALA A N 1
ATOM 623 C CA . ALA A 1 86 ? -5.766 1.576 23.197 1.00 75.75 86 ALA A CA 1
ATOM 624 C C . ALA A 1 86 ? -5.198 1.207 21.812 1.00 75.75 86 ALA A C 1
ATOM 626 O O . ALA A 1 86 ? -5.934 1.187 20.828 1.00 75.75 86 ALA A O 1
ATOM 627 N N . GLY A 1 87 ? -3.906 0.872 21.723 1.00 77.81 87 GLY A N 1
ATOM 628 C CA . GLY A 1 87 ? -3.284 0.427 20.475 1.00 77.81 87 GLY A CA 1
ATOM 629 C C . GLY A 1 87 ? -3.829 -0.919 19.992 1.00 77.81 87 GLY A C 1
ATOM 630 O O . GLY A 1 87 ? -4.100 -1.086 18.803 1.00 77.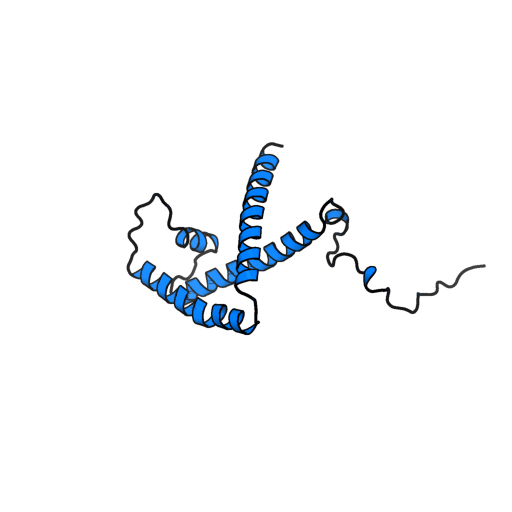81 87 GLY A O 1
ATOM 631 N N . GLU A 1 88 ? -4.047 -1.865 20.907 1.00 82.69 88 GLU A N 1
ATOM 632 C CA . GLU A 1 88 ? -4.665 -3.151 20.571 1.00 82.69 88 GLU A CA 1
ATOM 633 C C . GLU A 1 88 ? -6.106 -2.976 20.069 1.00 82.69 88 GLU A C 1
ATOM 635 O O . GLU A 1 88 ? -6.490 -3.564 19.052 1.00 82.69 88 GLU A O 1
ATOM 640 N N . GLU A 1 89 ? -6.897 -2.139 20.746 1.00 85.25 89 GLU A N 1
ATOM 641 C CA . GLU A 1 89 ? -8.266 -1.830 20.337 1.00 85.25 89 GLU A CA 1
ATOM 642 C C . GLU A 1 89 ? -8.297 -1.183 18.947 1.00 85.25 89 GLU A C 1
ATOM 644 O O . GLU A 1 89 ? -9.074 -1.611 18.089 1.00 85.25 89 GLU A O 1
ATOM 649 N N . ALA A 1 90 ? -7.407 -0.223 18.681 1.00 84.81 90 ALA A N 1
ATOM 650 C CA . ALA A 1 90 ? -7.293 0.412 17.372 1.00 84.81 90 ALA A CA 1
ATOM 651 C C . ALA A 1 90 ? -6.967 -0.611 16.268 1.00 84.81 90 ALA A C 1
ATOM 653 O O . ALA A 1 90 ? -7.625 -0.623 15.225 1.00 84.81 90 ALA A O 1
ATOM 654 N N . CYS A 1 91 ? -6.022 -1.532 16.499 1.00 85.31 91 CYS A N 1
ATOM 655 C CA . CYS A 1 91 ? -5.722 -2.608 15.548 1.00 85.31 91 CYS A CA 1
ATOM 656 C C . CYS A 1 91 ? -6.929 -3.527 15.308 1.00 85.31 91 CYS A C 1
ATOM 658 O O . CYS A 1 91 ? -7.209 -3.903 14.167 1.00 85.31 91 CYS A O 1
ATOM 660 N N . ARG A 1 92 ? -7.664 -3.879 16.368 1.00 89.75 92 ARG A N 1
ATOM 661 C CA . ARG A 1 92 ? -8.861 -4.725 16.281 1.00 89.75 92 ARG A CA 1
ATOM 662 C C . ARG A 1 92 ? -9.969 -4.047 15.475 1.00 89.75 92 ARG A C 1
ATOM 664 O O . ARG A 1 92 ? -10.548 -4.675 14.589 1.00 89.75 92 ARG A O 1
ATOM 671 N N . ARG A 1 93 ? -10.227 -2.763 15.735 1.00 91.25 93 ARG A N 1
ATOM 672 C CA . ARG A 1 93 ? -11.208 -1.954 14.992 1.00 91.25 93 ARG A CA 1
ATOM 673 C C . ARG A 1 93 ? -10.794 -1.798 13.533 1.00 91.25 93 ARG A C 1
ATOM 675 O O . ARG A 1 93 ? -11.615 -2.025 12.650 1.00 91.25 93 ARG A O 1
ATOM 682 N N . TYR A 1 94 ? -9.518 -1.525 13.262 1.00 90.75 94 TYR A N 1
ATOM 683 C CA . TYR A 1 94 ? -8.992 -1.477 11.895 1.00 90.75 94 TYR A CA 1
ATOM 684 C C . TYR A 1 94 ? -9.231 -2.796 11.144 1.00 90.75 94 TYR A C 1
ATOM 686 O O . TYR A 1 94 ? -9.697 -2.783 10.004 1.00 90.75 94 TYR A O 1
ATOM 694 N N . ALA A 1 95 ? -8.961 -3.943 11.778 1.00 91.00 95 ALA A N 1
ATOM 695 C CA . ALA A 1 95 ? -9.196 -5.254 11.175 1.00 91.00 95 ALA A CA 1
ATOM 696 C C . ALA A 1 95 ? -10.680 -5.480 10.834 1.00 91.00 95 ALA A C 1
ATOM 698 O O . ALA A 1 95 ? -10.985 -5.929 9.730 1.00 91.00 95 ALA A O 1
ATOM 699 N N . GLN A 1 96 ? -11.598 -5.110 11.734 1.00 94.81 96 GLN A N 1
ATOM 700 C CA . GLN A 1 96 ? -13.044 -5.202 11.496 1.00 94.81 96 GLN A CA 1
ATOM 701 C C . GLN A 1 96 ? -13.495 -4.316 10.327 1.00 94.81 96 GLN A C 1
ATOM 703 O O . GLN A 1 96 ? -14.209 -4.785 9.442 1.00 94.81 96 GLN A O 1
ATOM 708 N N . ILE A 1 97 ? -13.038 -3.061 10.285 1.00 95.31 97 ILE A N 1
ATOM 709 C CA . ILE A 1 97 ? -13.350 -2.111 9.207 1.00 95.31 97 ILE A CA 1
ATOM 710 C C . ILE A 1 97 ? -12.825 -2.635 7.865 1.00 95.31 97 ILE A C 1
ATOM 712 O O . ILE A 1 97 ? -13.543 -2.629 6.863 1.00 95.31 97 ILE A O 1
ATOM 716 N N . ARG A 1 98 ? -11.586 -3.143 7.844 1.00 94.81 98 ARG A N 1
ATOM 717 C CA . ARG A 1 98 ? -10.972 -3.741 6.652 1.00 94.81 98 ARG A CA 1
ATOM 718 C C . ARG A 1 98 ? -11.763 -4.936 6.145 1.00 94.81 98 ARG A C 1
ATOM 720 O O . ARG A 1 98 ? -11.983 -5.037 4.939 1.00 94.81 98 ARG A O 1
ATOM 727 N N . GLU A 1 99 ? -12.184 -5.819 7.040 1.00 94.69 99 GLU A N 1
ATOM 728 C CA . GLU A 1 99 ? -12.969 -6.992 6.669 1.00 94.69 99 GLU A CA 1
ATOM 729 C C . GLU A 1 99 ? -14.313 -6.586 6.052 1.00 94.69 99 GLU A C 1
ATOM 731 O O . GLU A 1 99 ? -14.701 -7.069 4.989 1.00 94.69 99 GLU A O 1
ATOM 736 N N . GLN A 1 100 ? -15.006 -5.642 6.689 1.00 94.25 100 GLN A N 1
ATOM 737 C CA . GLN A 1 100 ? -16.341 -5.220 6.278 1.00 94.25 100 GLN A CA 1
ATOM 738 C C . GLN A 1 100 ? -16.352 -4.440 4.962 1.00 94.25 100 GLN A C 1
ATOM 740 O O . GLN A 1 100 ? -17.227 -4.687 4.135 1.00 94.25 100 GLN A O 1
ATOM 745 N N . LEU A 1 101 ? -15.413 -3.511 4.768 1.00 94.94 101 LEU A N 1
ATOM 746 C CA . LEU A 1 101 ? -15.485 -2.545 3.667 1.00 94.94 101 LEU A CA 1
ATOM 747 C C . LEU A 1 101 ? -14.559 -2.872 2.493 1.00 94.94 101 LEU A C 1
ATOM 749 O O . LEU A 1 101 ? -14.885 -2.527 1.360 1.00 94.94 101 LEU A O 1
ATOM 753 N N . LEU A 1 102 ? -13.415 -3.522 2.737 1.00 93.56 102 LEU A N 1
ATOM 754 C CA . LEU A 1 102 ? -12.428 -3.793 1.689 1.00 93.56 102 LEU A CA 1
ATOM 755 C C . LEU A 1 102 ? -12.405 -5.265 1.285 1.00 93.56 102 LEU A C 1
ATOM 757 O O . LEU A 1 102 ? -12.546 -5.563 0.104 1.00 93.56 102 LEU A O 1
ATOM 761 N N . VAL A 1 103 ? -12.253 -6.189 2.238 1.00 93.00 103 VAL A N 1
ATOM 762 C CA . VAL A 1 103 ? -12.089 -7.622 1.925 1.00 93.00 103 VAL A CA 1
ATOM 763 C C . VAL A 1 103 ? -13.318 -8.165 1.207 1.00 93.00 103 VAL A C 1
ATOM 765 O O . VAL A 1 103 ? -13.186 -8.720 0.121 1.00 93.00 103 VAL A O 1
ATOM 768 N N . LYS A 1 104 ? -14.520 -7.932 1.747 1.00 90.56 104 LYS A N 1
ATOM 769 C CA . LYS A 1 104 ? -15.773 -8.357 1.101 1.00 90.56 104 LYS A CA 1
ATOM 770 C C . LYS A 1 104 ? -15.959 -7.756 -0.294 1.00 90.56 104 LYS A C 1
ATOM 772 O O . LYS A 1 104 ? -16.381 -8.463 -1.204 1.00 90.56 104 LYS A O 1
ATOM 777 N N . SER A 1 105 ? -15.606 -6.481 -0.466 1.00 91.44 105 SER A N 1
ATOM 778 C CA . SER A 1 105 ? -15.670 -5.800 -1.764 1.00 91.44 105 SER A CA 1
ATOM 779 C C . SER A 1 105 ? -14.726 -6.454 -2.779 1.00 91.44 105 SER A C 1
ATOM 781 O O . SER A 1 105 ? -15.164 -6.852 -3.853 1.00 91.44 105 SER A O 1
ATOM 783 N N . VAL A 1 106 ? -13.463 -6.690 -2.408 1.00 91.19 106 VAL A N 1
ATOM 784 C CA . VAL A 1 106 ? -12.473 -7.360 -3.271 1.00 91.19 106 VAL A CA 1
ATOM 785 C C . VAL A 1 106 ? -12.862 -8.809 -3.578 1.00 91.19 106 VAL A C 1
ATOM 787 O O . VAL A 1 106 ? -12.676 -9.262 -4.699 1.00 91.19 106 VAL A O 1
ATOM 790 N N . LEU A 1 107 ? -13.443 -9.544 -2.628 1.00 88.25 107 LEU A N 1
ATOM 791 C CA . LEU A 1 107 ? -13.942 -10.896 -2.901 1.00 88.25 107 LEU A CA 1
ATOM 792 C C . LEU A 1 107 ? -15.080 -10.883 -3.931 1.00 88.25 107 LEU A C 1
ATOM 794 O O . LEU A 1 107 ? -15.151 -11.768 -4.780 1.00 88.25 107 LEU A O 1
ATOM 798 N N . SER A 1 108 ? -15.942 -9.862 -3.894 1.00 90.88 108 SER A N 1
ATOM 799 C CA . SER A 1 108 ? -17.067 -9.735 -4.827 1.00 90.88 108 SER A CA 1
ATOM 800 C C . SER A 1 108 ? -16.655 -9.417 -6.268 1.00 90.88 108 SER A C 1
ATOM 802 O O . SER A 1 108 ? -17.429 -9.680 -7.183 1.00 90.88 108 SER A O 1
ATOM 804 N N . THR A 1 109 ? -15.438 -8.907 -6.498 1.00 91.56 109 THR A N 1
ATOM 805 C CA . THR A 1 109 ? -14.936 -8.632 -7.857 1.00 91.56 109 THR A CA 1
ATOM 806 C C . THR A 1 109 ? -14.425 -9.881 -8.578 1.00 91.56 109 THR A C 1
ATOM 808 O O . THR A 1 109 ? -14.118 -9.807 -9.765 1.00 91.56 109 THR A O 1
ATOM 811 N N . GLY A 1 110 ? -14.322 -11.026 -7.889 1.00 90.31 110 GLY A N 1
ATOM 812 C CA . GLY A 1 110 ? -13.848 -12.282 -8.477 1.00 90.31 110 GLY A CA 1
ATOM 813 C C . GLY A 1 110 ? -12.335 -12.339 -8.715 1.00 90.31 110 GLY A C 1
ATOM 814 O O . GLY A 1 110 ? -11.868 -13.176 -9.484 1.00 90.31 110 GLY A O 1
ATOM 815 N N . VAL A 1 111 ? -11.555 -11.459 -8.075 1.00 89.25 111 VAL A N 1
ATOM 816 C CA . VAL A 1 111 ? -10.089 -11.485 -8.171 1.00 89.25 111 VAL A CA 1
ATOM 817 C C . VAL A 1 111 ? -9.543 -12.773 -7.557 1.00 89.25 111 VAL A C 1
ATOM 819 O O . VAL A 1 111 ? -9.783 -13.064 -6.386 1.00 89.25 111 VAL A O 1
ATOM 822 N N . ASP A 1 112 ? -8.752 -13.514 -8.336 1.00 92.31 112 ASP A N 1
ATOM 823 C CA . ASP A 1 112 ? -8.055 -14.710 -7.863 1.00 92.31 112 ASP A CA 1
ATOM 824 C C . ASP A 1 112 ? -7.007 -14.343 -6.785 1.00 92.31 112 ASP A C 1
ATOM 826 O O . ASP A 1 112 ? -6.058 -13.595 -7.070 1.00 92.31 112 ASP A O 1
ATOM 830 N N . PRO A 1 113 ? -7.115 -14.881 -5.552 1.00 91.62 113 PRO A N 1
ATOM 831 C CA . PRO A 1 113 ? -6.132 -14.650 -4.495 1.00 91.62 113 PRO A CA 1
ATOM 832 C C . PRO A 1 113 ? -4.701 -15.050 -4.877 1.00 91.62 113 PRO A C 1
ATOM 834 O O . PRO A 1 113 ? -3.740 -14.415 -4.421 1.00 91.62 113 PRO A O 1
ATOM 837 N N . LYS A 1 114 ? -4.529 -16.082 -5.715 1.00 94.62 114 LYS A N 1
ATOM 838 C CA . LYS A 1 114 ? -3.204 -16.500 -6.189 1.00 94.62 114 LYS A CA 1
ATOM 839 C C . LYS A 1 114 ? -2.599 -15.428 -7.088 1.00 94.62 114 LYS A C 1
ATOM 841 O O . LYS A 1 114 ? -1.470 -15.004 -6.843 1.00 94.62 114 LYS A O 1
ATOM 846 N N . ARG A 1 115 ? -3.371 -14.910 -8.047 1.00 93.88 115 ARG A N 1
ATOM 847 C CA . ARG A 1 115 ? -2.940 -13.798 -8.903 1.00 93.88 115 ARG A CA 1
ATOM 848 C C . ARG A 1 115 ? -2.574 -12.555 -8.092 1.00 93.88 115 ARG A C 1
ATOM 850 O O . ARG A 1 115 ? -1.556 -11.921 -8.364 1.00 93.88 115 ARG A O 1
ATOM 857 N N . LEU A 1 116 ? -3.356 -12.224 -7.063 1.00 93.25 116 LEU A N 1
ATOM 858 C CA . LEU A 1 116 ? -3.035 -11.108 -6.170 1.00 93.25 116 LEU A CA 1
ATOM 859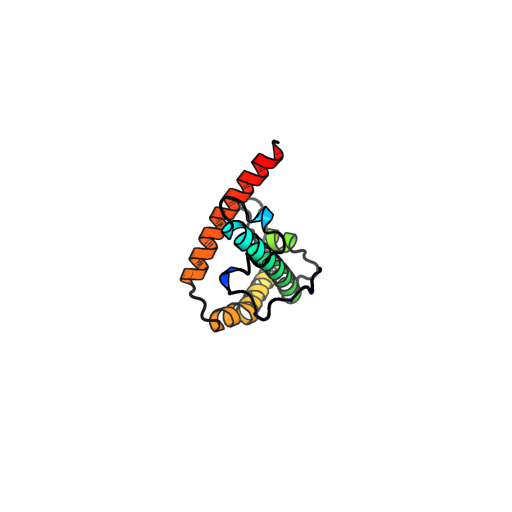 C C . LEU A 1 116 ? -1.712 -11.338 -5.415 1.00 93.25 116 LEU A C 1
ATOM 861 O O . LEU A 1 116 ? -0.921 -10.410 -5.241 1.00 93.25 116 LEU A O 1
ATOM 865 N N . SER A 1 117 ? -1.440 -12.582 -5.014 1.00 95.06 117 SER A N 1
ATOM 866 C CA . SER A 1 117 ? -0.181 -12.966 -4.364 1.00 95.06 117 SER A CA 1
ATOM 867 C C . SER A 1 117 ? 1.026 -12.861 -5.303 1.00 95.06 117 SER A C 1
ATOM 869 O O . SER A 1 117 ? 2.089 -12.403 -4.876 1.00 95.06 117 SER A O 1
ATOM 871 N N . GLU A 1 118 ? 0.862 -13.228 -6.577 1.00 96.31 118 GLU A N 1
ATOM 872 C CA . GLU A 1 118 ? 1.878 -13.072 -7.629 1.00 96.31 118 GLU A CA 1
ATOM 873 C C . GLU A 1 118 ? 2.213 -11.593 -7.870 1.00 96.31 118 GLU A C 1
ATOM 875 O O . GLU A 1 118 ? 3.386 -11.216 -7.843 1.00 96.31 118 GLU A O 1
ATOM 880 N N . ILE A 1 119 ? 1.191 -10.736 -8.005 1.00 94.50 119 ILE A N 1
ATOM 881 C CA . ILE A 1 119 ? 1.365 -9.278 -8.128 1.00 94.50 119 ILE A CA 1
ATOM 882 C C . ILE A 1 119 ? 2.125 -8.736 -6.913 1.00 94.50 119 ILE A C 1
ATOM 884 O O . ILE A 1 119 ? 3.097 -7.998 -7.065 1.00 94.50 119 ILE A O 1
ATOM 888 N N . ALA A 1 120 ? 1.749 -9.148 -5.699 1.00 95.38 120 ALA A N 1
ATOM 889 C CA . ALA A 1 120 ? 2.431 -8.711 -4.485 1.00 95.38 120 ALA A CA 1
ATOM 890 C C . ALA A 1 120 ? 3.911 -9.144 -4.444 1.00 95.38 120 ALA A C 1
ATOM 892 O O . ALA A 1 120 ? 4.754 -8.410 -3.925 1.00 95.38 120 ALA A O 1
ATOM 893 N N . ALA A 1 121 ? 4.246 -10.324 -4.975 1.00 96.31 121 ALA A N 1
ATOM 894 C CA . ALA A 1 121 ? 5.631 -10.777 -5.117 1.00 96.31 121 ALA A CA 1
ATOM 895 C C . ALA A 1 121 ? 6.419 -9.908 -6.107 1.00 96.31 121 ALA A C 1
ATOM 897 O O . ALA A 1 121 ? 7.522 -9.467 -5.775 1.00 96.31 121 ALA A O 1
ATOM 898 N N . ALA A 1 122 ? 5.833 -9.600 -7.266 1.00 94.44 122 ALA A N 1
ATOM 899 C CA . ALA A 1 122 ? 6.438 -8.706 -8.248 1.00 94.44 122 ALA A CA 1
ATOM 900 C C . ALA A 1 122 ? 6.679 -7.303 -7.664 1.00 94.44 122 ALA A C 1
ATOM 902 O O . ALA A 1 122 ? 7.789 -6.784 -7.760 1.00 94.44 122 ALA A O 1
ATOM 903 N N . MET A 1 123 ? 5.695 -6.733 -6.958 1.00 96.06 123 MET A N 1
ATOM 904 C CA . MET A 1 123 ? 5.831 -5.430 -6.293 1.00 96.06 123 MET A CA 1
ATOM 905 C C . MET A 1 123 ? 6.978 -5.406 -5.273 1.00 96.06 123 MET A C 1
ATOM 907 O O . MET A 1 123 ? 7.723 -4.431 -5.219 1.00 96.06 123 MET A O 1
ATOM 911 N N . ARG A 1 124 ? 7.165 -6.473 -4.478 1.00 94.94 124 ARG A N 1
ATOM 912 C CA . ARG A 1 124 ? 8.297 -6.564 -3.534 1.00 94.94 124 ARG A CA 1
ATOM 913 C C . ARG A 1 124 ? 9.646 -6.605 -4.252 1.00 94.94 124 ARG A C 1
ATOM 915 O O . ARG A 1 124 ? 10.585 -5.962 -3.794 1.00 94.94 124 ARG A O 1
ATOM 922 N N . SER A 1 125 ? 9.742 -7.340 -5.361 1.00 95.94 125 SER A N 1
ATOM 923 C CA . SER A 1 125 ? 10.962 -7.383 -6.175 1.00 95.94 125 SER A CA 1
ATOM 924 C C . SER A 1 125 ? 11.275 -6.014 -6.788 1.00 95.94 125 SER A C 1
ATOM 926 O O . SER A 1 125 ? 12.395 -5.524 -6.649 1.00 95.94 125 SER A O 1
ATOM 928 N N . LEU A 1 126 ? 10.273 -5.364 -7.389 1.00 94.75 126 LEU A N 1
ATOM 929 C CA . LEU A 1 126 ? 10.408 -4.036 -7.991 1.00 94.75 126 LEU A CA 1
ATOM 930 C C . LEU A 1 126 ? 10.757 -2.968 -6.953 1.00 94.75 126 LEU A C 1
ATOM 932 O O . LEU A 1 126 ? 11.639 -2.158 -7.204 1.00 94.75 126 LEU A O 1
ATOM 936 N N . SER A 1 127 ? 10.167 -3.012 -5.754 1.00 94.69 127 SER A N 1
ATOM 937 C CA . SER A 1 127 ? 10.545 -2.116 -4.649 1.00 94.69 127 SER A CA 1
ATOM 938 C C . SER A 1 127 ? 12.047 -2.170 -4.353 1.00 94.69 127 SER A C 1
ATOM 940 O O . SER A 1 127 ? 12.664 -1.130 -4.154 1.00 94.69 127 SER A O 1
ATOM 942 N N . GLY A 1 128 ? 12.654 -3.363 -4.366 1.00 95.25 128 GLY A N 1
ATOM 943 C CA . GLY A 1 128 ? 14.097 -3.508 -4.172 1.00 95.25 128 GLY A CA 1
ATOM 944 C C . GLY A 1 128 ? 14.930 -2.945 -5.328 1.00 95.25 128 GLY A C 1
ATOM 945 O O . GLY A 1 128 ? 16.043 -2.474 -5.097 1.00 95.25 128 GLY A O 1
ATOM 946 N N . GLN A 1 129 ? 14.410 -2.978 -6.558 1.00 95.19 129 GLN A N 1
ATOM 947 C CA . GLN A 1 129 ? 15.051 -2.362 -7.726 1.00 95.19 129 GLN A CA 1
ATOM 948 C C . GLN A 1 129 ? 14.970 -0.831 -7.653 1.00 95.19 129 GLN A C 1
ATOM 950 O O . GLN A 1 129 ? 15.980 -0.165 -7.866 1.00 95.19 129 GLN A O 1
ATOM 955 N N . TYR A 1 130 ? 13.820 -0.276 -7.255 1.00 95.44 130 TYR A N 1
ATOM 956 C CA . TYR A 1 130 ? 13.662 1.163 -7.022 1.00 95.44 130 TYR A CA 1
ATOM 957 C C . TYR A 1 130 ? 14.591 1.679 -5.922 1.00 95.44 130 TYR A C 1
ATOM 959 O O . TYR A 1 130 ? 15.248 2.697 -6.118 1.00 95.44 130 TYR A O 1
ATOM 967 N N . ASP A 1 131 ? 14.721 0.960 -4.802 1.00 95.69 131 ASP A N 1
ATOM 968 C CA . ASP A 1 131 ? 15.650 1.338 -3.729 1.00 95.69 131 ASP A CA 1
ATOM 969 C C . ASP A 1 131 ? 17.108 1.375 -4.214 1.00 95.69 131 ASP A C 1
ATOM 971 O O . ASP A 1 131 ? 17.881 2.246 -3.812 1.00 95.69 131 ASP A O 1
ATOM 975 N N . GLN A 1 132 ? 17.504 0.427 -5.068 1.00 95.25 132 GLN A N 1
ATOM 976 C CA . GLN A 1 132 ? 18.841 0.403 -5.669 1.00 95.25 132 GLN A CA 1
ATOM 977 C C . GLN A 1 132 ? 19.039 1.572 -6.636 1.00 95.25 132 GLN A C 1
ATOM 979 O O . GLN A 1 132 ? 20.045 2.274 -6.538 1.00 95.25 132 GLN A O 1
ATOM 984 N N . ALA A 1 133 ? 18.068 1.816 -7.519 1.00 94.81 133 ALA A N 1
ATOM 985 C CA . ALA A 1 133 ? 18.101 2.927 -8.463 1.00 94.81 133 ALA A CA 1
ATOM 986 C C . ALA A 1 133 ? 18.170 4.284 -7.745 1.00 94.81 133 ALA A C 1
ATOM 988 O O . ALA A 1 133 ? 18.976 5.132 -8.117 1.00 94.81 133 ALA A O 1
ATOM 989 N N . ALA A 1 134 ? 17.402 4.468 -6.666 1.00 95.31 134 ALA A N 1
ATOM 990 C CA . ALA A 1 134 ? 17.419 5.686 -5.860 1.00 95.31 134 ALA A CA 1
ATOM 991 C C . ALA A 1 134 ? 18.787 5.934 -5.203 1.00 95.31 134 ALA A C 1
ATOM 993 O O . ALA A 1 134 ? 19.280 7.061 -5.202 1.00 95.31 134 ALA A O 1
ATOM 994 N N . ARG A 1 135 ? 19.438 4.884 -4.680 1.00 96.25 135 ARG A N 1
ATOM 995 C CA . ARG A 1 135 ? 20.800 4.995 -4.128 1.00 96.25 135 ARG A CA 1
ATOM 996 C C . ARG A 1 135 ? 21.826 5.343 -5.199 1.00 96.25 135 ARG A C 1
ATOM 998 O O . ARG A 1 135 ? 22.682 6.182 -4.946 1.00 96.25 135 ARG A O 1
ATOM 1005 N N . ALA A 1 136 ? 21.738 4.716 -6.371 1.00 96.69 136 ALA A N 1
ATOM 1006 C CA . ALA A 1 136 ? 22.623 5.021 -7.490 1.00 96.69 136 ALA A CA 1
ATOM 1007 C C . ALA A 1 136 ? 22.449 6.477 -7.952 1.00 96.69 136 ALA A C 1
ATOM 1009 O O . ALA A 1 136 ? 23.436 7.188 -8.116 1.00 96.69 136 ALA A O 1
ATOM 1010 N N . ALA A 1 137 ? 21.205 6.951 -8.071 1.00 94.06 137 ALA A N 1
ATOM 1011 C CA . ALA A 1 137 ? 20.904 8.330 -8.445 1.00 94.06 137 ALA A CA 1
ATOM 1012 C C . ALA A 1 137 ? 21.469 9.359 -7.450 1.00 94.06 137 ALA A C 1
ATOM 1014 O O . ALA A 1 137 ? 21.933 10.409 -7.870 1.00 94.06 137 ALA A O 1
ATOM 1015 N N . ALA A 1 138 ? 21.490 9.051 -6.149 1.00 93.62 138 ALA A N 1
ATOM 1016 C CA . ALA A 1 138 ? 22.082 9.926 -5.131 1.00 93.62 138 ALA A CA 1
ATOM 1017 C C . ALA A 1 138 ? 23.619 10.047 -5.217 1.00 93.62 138 ALA A C 1
ATOM 1019 O O . ALA A 1 138 ? 24.200 10.863 -4.504 1.00 93.62 138 ALA A O 1
ATOM 1020 N N . SER A 1 139 ? 24.275 9.219 -6.039 1.00 93.56 139 SER A N 1
ATOM 1021 C CA . SER A 1 139 ? 25.730 9.224 -6.253 1.00 93.56 139 SER A CA 1
ATOM 1022 C C . SER A 1 139 ? 26.175 9.832 -7.590 1.00 93.56 139 SER A C 1
ATOM 1024 O O . SER A 1 139 ? 27.373 9.832 -7.872 1.00 93.56 139 SER A O 1
ATOM 1026 N N . LEU A 1 140 ? 25.227 10.319 -8.401 1.00 88.00 140 LEU A N 1
ATOM 1027 C CA . LEU A 1 140 ? 25.467 11.056 -9.648 1.00 88.00 140 LEU A CA 1
ATOM 1028 C C . LEU A 1 140 ? 25.631 12.555 -9.372 1.00 88.00 140 LEU A C 1
ATOM 1030 O O . LEU A 1 140 ? 26.449 13.178 -10.084 1.00 88.00 140 LEU A O 1
#